Protein AF-A0A836XBL6-F1 (afdb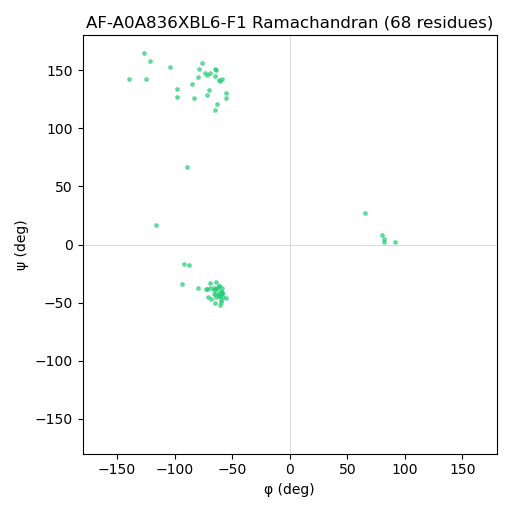_monomer)

pLDDT: mean 91.76, std 7.23, range [50.97, 98.31]

Solvent-accessible surface area (backbone atoms only — not comparable to full-atom values): 4590 Å² total; per-residue (Å²): 139,69,88,59,51,67,58,51,44,34,57,48,16,69,71,73,71,47,86,34,66,82,35,69,60,52,53,50,42,51,51,50,51,58,50,41,54,51,52,20,66,75,69,75,48,91,64,86,82,85,73,80,67,83,82,59,75,77,82,75,81,87,62,57,90,96,59,77,85,132

Radius of gyration: 16.09 Å; Cα contacts (8 Å, |Δi|>4): 45; chains: 1; bounding box: 32×23×42 Å

Nearest PDB structures (foldseek):
  3ukg-assembly1_A  T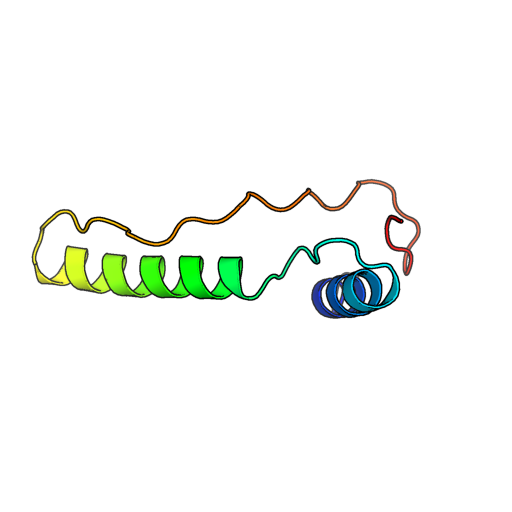M=2.986E-01  e=9.566E+00  Saccharomyces cerevisiae S288C

Sequence (70 aa):
MGRGIGVADMAHGLRSGRPHRASGELAYHVVELMHSFHEASETGSHVMIESQVQRPAALPMGLRAGTLDE

Structure (mmCIF, N/CA/C/O backbone):
data_AF-A0A836XBL6-F1
#
_entry.id   AF-A0A836XBL6-F1
#
loop_
_atom_site.group_PDB
_atom_site.id
_atom_site.type_symbol
_atom_site.label_atom_id
_atom_site.label_alt_id
_atom_site.label_comp_id
_atom_site.label_asym_id
_atom_site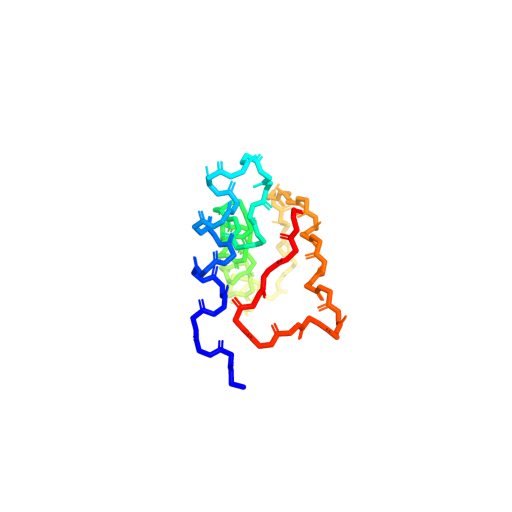.label_entity_id
_atom_site.label_seq_id
_atom_site.pdbx_PDB_ins_code
_atom_site.Cartn_x
_atom_site.Cartn_y
_atom_site.Cartn_z
_atom_site.occupancy
_atom_site.B_iso_or_equiv
_atom_site.auth_seq_id
_atom_site.auth_comp_id
_atom_site.auth_asym_id
_atom_site.auth_atom_id
_atom_site.pdbx_PDB_model_num
ATOM 1 N N . MET A 1 1 ? 13.683 -15.141 -8.687 1.00 50.97 1 MET A N 1
ATOM 2 C CA . MET A 1 1 ? 14.321 -14.207 -7.733 1.00 50.97 1 MET A CA 1
ATOM 3 C C . MET A 1 1 ? 13.644 -12.848 -7.872 1.00 50.97 1 MET A C 1
ATOM 5 O O . MET A 1 1 ? 13.757 -12.258 -8.934 1.00 50.97 1 MET A O 1
ATOM 9 N N . GLY A 1 2 ? 12.877 -12.407 -6.867 1.00 69.69 2 GLY A N 1
ATOM 10 C CA . GLY A 1 2 ? 12.040 -11.191 -6.918 1.00 69.69 2 GLY A CA 1
ATOM 11 C C . GLY A 1 2 ? 12.448 -10.090 -5.932 1.00 69.69 2 GLY A C 1
ATOM 12 O O . GLY A 1 2 ? 11.655 -9.202 -5.630 1.00 69.69 2 GLY A O 1
ATOM 13 N N . ARG A 1 3 ? 13.668 -10.149 -5.381 1.00 79.75 3 ARG A N 1
ATOM 14 C CA . ARG A 1 3 ? 14.159 -9.119 -4.455 1.00 79.75 3 ARG A CA 1
ATOM 15 C C . ARG A 1 3 ? 14.293 -7.793 -5.207 1.00 79.75 3 ARG A C 1
ATOM 17 O O . ARG A 1 3 ? 15.082 -7.700 -6.136 1.00 79.75 3 ARG A O 1
ATOM 24 N N . GLY A 1 4 ? 13.508 -6.795 -4.806 1.00 87.50 4 GLY A N 1
ATOM 25 C CA . GLY A 1 4 ? 13.549 -5.448 -5.383 1.00 87.50 4 GLY A CA 1
ATOM 26 C C . GLY A 1 4 ? 12.591 -5.189 -6.549 1.00 87.50 4 GLY A C 1
ATOM 27 O O . GLY A 1 4 ? 12.578 -4.070 -7.051 1.00 87.50 4 GLY A O 1
ATOM 28 N N . ILE A 1 5 ? 11.749 -6.154 -6.952 1.00 88.88 5 ILE A N 1
ATOM 29 C CA . ILE A 1 5 ? 10.815 -5.953 -8.077 1.00 88.88 5 ILE A CA 1
ATOM 30 C C . ILE A 1 5 ? 9.847 -4.783 -7.842 1.00 88.88 5 ILE A C 1
ATOM 32 O O . ILE A 1 5 ? 9.589 -4.021 -8.763 1.00 88.88 5 ILE A O 1
ATOM 36 N N . GLY A 1 6 ? 9.378 -4.581 -6.605 1.00 89.25 6 GLY A N 1
ATOM 37 C CA . GLY A 1 6 ? 8.497 -3.454 -6.273 1.00 89.25 6 GLY A CA 1
ATOM 38 C C . GLY A 1 6 ? 9.180 -2.092 -6.418 1.00 89.25 6 GLY A C 1
ATOM 39 O O . GLY A 1 6 ? 8.575 -1.148 -6.911 1.00 89.25 6 GLY A O 1
ATOM 40 N N . VAL A 1 7 ? 10.464 -2.000 -6.057 1.00 91.31 7 VAL A N 1
ATOM 41 C CA . VAL A 1 7 ? 11.248 -0.764 -6.221 1.00 91.31 7 VAL A CA 1
ATOM 42 C C . VAL A 1 7 ? 11.553 -0.517 -7.700 1.00 91.31 7 VAL A C 1
ATOM 44 O O . VAL A 1 7 ? 11.477 0.617 -8.163 1.00 91.31 7 VAL A O 1
ATOM 47 N N . ALA A 1 8 ? 11.846 -1.575 -8.461 1.00 91.88 8 ALA A N 1
ATOM 48 C CA . ALA A 1 8 ? 12.049 -1.478 -9.902 1.00 91.88 8 ALA A CA 1
ATOM 49 C C . ALA A 1 8 ? 10.771 -1.029 -10.637 1.00 91.88 8 ALA A C 1
ATOM 51 O O . ALA A 1 8 ? 10.851 -0.127 -11.469 1.00 91.88 8 ALA A O 1
ATOM 52 N N . ASP A 1 9 ? 9.607 -1.604 -10.301 1.00 92.81 9 ASP A N 1
ATOM 53 C CA . ASP A 1 9 ? 8.287 -1.201 -10.820 1.00 92.81 9 ASP A CA 1
ATOM 54 C C . ASP A 1 9 ? 7.997 0.270 -10.516 1.00 92.81 9 ASP A C 1
ATOM 56 O O . ASP A 1 9 ? 7.613 1.017 -11.411 1.00 92.81 9 ASP A O 1
ATOM 60 N N . MET A 1 10 ? 8.274 0.705 -9.284 1.00 92.56 10 MET A N 1
ATOM 61 C CA . MET A 1 10 ? 8.121 2.099 -8.877 1.00 92.56 10 MET A CA 1
ATOM 62 C C . MET A 1 10 ? 9.012 3.031 -9.698 1.00 92.56 10 MET A C 1
ATOM 64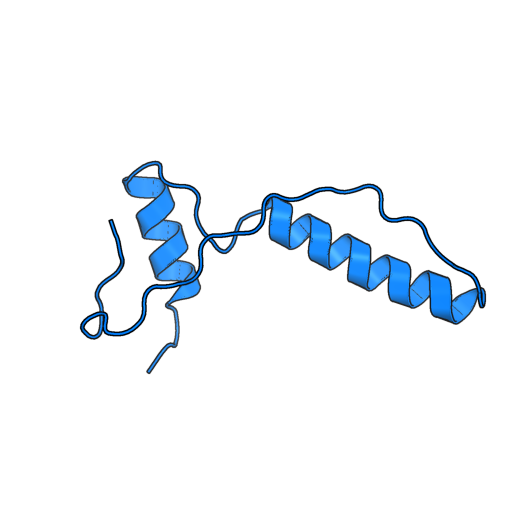 O O . MET A 1 10 ? 8.519 3.978 -10.305 1.00 92.56 10 MET A O 1
ATOM 68 N N . ALA A 1 11 ? 10.311 2.739 -9.787 1.00 93.19 11 ALA A N 1
ATOM 69 C CA . ALA A 1 11 ? 11.241 3.545 -10.572 1.00 93.19 11 ALA A CA 1
ATOM 70 C C . ALA A 1 11 ? 10.868 3.572 -12.062 1.00 93.19 11 ALA A C 1
ATOM 72 O O . ALA A 1 11 ? 11.082 4.582 -12.730 1.00 93.19 11 ALA A O 1
ATOM 73 N N . HIS A 1 12 ? 10.348 2.470 -12.606 1.00 92.69 12 HIS A N 1
ATOM 74 C CA . HIS A 1 12 ? 9.899 2.408 -13.992 1.00 92.69 12 HIS A CA 1
ATOM 75 C C . HIS A 1 12 ? 8.619 3.217 -14.222 1.00 92.69 12 HIS A C 1
ATOM 77 O O . HIS A 1 12 ? 8.587 3.999 -15.169 1.00 92.69 12 HIS A O 1
ATOM 83 N N . GLY A 1 13 ? 7.624 3.102 -13.337 1.00 92.38 13 GLY A N 1
ATOM 84 C CA . GLY A 1 13 ? 6.397 3.899 -13.378 1.00 92.38 13 GLY A CA 1
ATOM 85 C C . GLY A 1 13 ? 6.670 5.398 -13.299 1.00 92.38 13 GLY A C 1
ATOM 86 O O . GLY A 1 13 ? 6.149 6.167 -14.099 1.00 92.38 13 GLY A O 1
ATOM 87 N N . LEU A 1 14 ? 7.598 5.811 -12.431 1.00 91.62 14 LEU A N 1
ATOM 88 C CA . LEU A 1 14 ? 8.026 7.209 -12.336 1.00 91.62 14 LEU A CA 1
ATOM 89 C C . LEU A 1 14 ? 8.658 7.734 -13.636 1.00 91.62 14 LEU A C 1
ATOM 91 O O . LEU A 1 14 ? 8.467 8.898 -13.973 1.00 91.62 14 LEU A O 1
ATOM 95 N N . ARG A 1 15 ? 9.408 6.901 -14.374 1.00 93.12 15 ARG A N 1
ATOM 96 C CA . ARG A 1 15 ? 10.036 7.312 -15.644 1.00 93.12 15 ARG A CA 1
A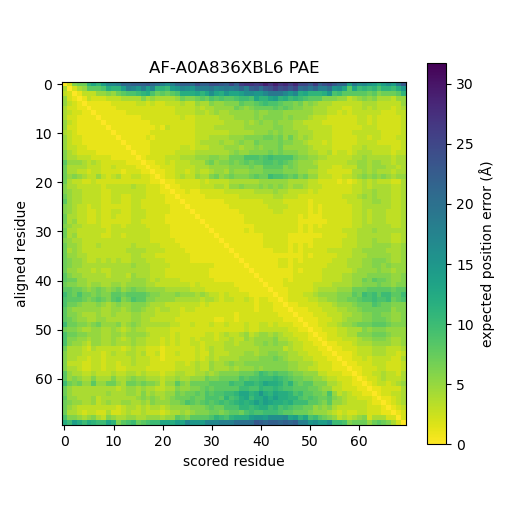TOM 97 C C . ARG A 1 15 ? 9.071 7.315 -16.829 1.00 93.12 15 ARG A C 1
ATOM 99 O O . ARG A 1 15 ? 9.217 8.158 -17.703 1.00 93.12 15 ARG A O 1
ATOM 106 N N . SER A 1 16 ? 8.154 6.352 -16.891 1.00 92.00 16 SER A N 1
ATOM 107 C CA . SER A 1 16 ? 7.195 6.185 -17.998 1.00 92.00 16 SER A CA 1
ATOM 108 C C . SER A 1 16 ? 5.912 6.997 -17.812 1.00 92.00 16 SER A C 1
ATOM 110 O O . SER A 1 16 ? 5.177 7.206 -18.771 1.00 92.00 16 SER A O 1
ATOM 112 N N . GLY A 1 17 ? 5.627 7.451 -16.589 1.00 89.88 17 GLY A N 1
ATOM 113 C CA . GLY A 1 17 ? 4.376 8.118 -16.237 1.00 89.88 17 GLY A CA 1
ATOM 114 C C . GLY A 1 17 ? 3.217 7.156 -15.960 1.00 89.88 17 GLY A C 1
ATOM 115 O O . GLY A 1 17 ? 2.117 7.624 -15.664 1.00 89.88 17 GLY A O 1
ATOM 116 N N . ARG A 1 18 ? 3.423 5.829 -16.018 1.00 90.44 18 ARG A N 1
ATOM 117 C CA . ARG A 1 18 ? 2.383 4.876 -15.606 1.00 90.44 18 ARG A CA 1
ATOM 118 C C . ARG A 1 18 ? 2.235 4.852 -14.079 1.00 90.44 18 ARG A C 1
ATOM 120 O O . ARG A 1 18 ? 3.240 4.952 -13.368 1.00 90.44 18 ARG A O 1
ATOM 127 N N . PRO A 1 19 ? 1.022 4.622 -13.545 1.00 88.75 19 PRO A N 1
ATOM 128 C CA . PRO A 1 19 ? 0.844 4.365 -12.123 1.00 88.75 19 PRO A CA 1
ATOM 129 C C . PRO A 1 19 ? 1.721 3.191 -11.670 1.00 88.75 19 PRO A C 1
ATOM 131 O O . PRO A 1 19 ? 1.687 2.099 -12.249 1.00 88.75 19 PRO A O 1
ATOM 134 N N . HIS A 1 20 ? 2.532 3.410 -10.639 1.00 90.25 20 HIS A N 1
ATOM 135 C CA . HIS A 1 20 ? 3.299 2.334 -10.023 1.00 90.25 20 HIS A CA 1
ATOM 136 C C . HIS A 1 20 ? 2.412 1.522 -9.079 1.00 90.25 20 HIS A C 1
ATOM 138 O O . HIS A 1 20 ? 1.543 2.061 -8.394 1.00 90.25 20 HIS A O 1
ATOM 144 N N . ARG A 1 21 ? 2.641 0.207 -9.020 1.00 92.62 21 ARG A N 1
ATOM 145 C CA . ARG A 1 21 ? 1.765 -0.728 -8.294 1.00 92.62 21 ARG A CA 1
ATOM 146 C C . ARG A 1 21 ? 1.840 -0.549 -6.782 1.00 92.62 21 ARG A C 1
ATOM 148 O O . ARG A 1 21 ? 0.847 -0.725 -6.085 1.00 92.62 21 ARG A O 1
ATOM 155 N N . ALA A 1 22 ? 3.017 -0.182 -6.282 1.00 90.69 22 ALA A N 1
ATOM 156 C CA . ALA A 1 22 ? 3.243 0.181 -4.889 1.00 90.69 22 ALA A CA 1
ATOM 157 C C . ALA A 1 22 ? 3.018 1.691 -4.700 1.00 90.69 22 ALA A C 1
ATOM 159 O O . ALA A 1 22 ? 3.977 2.440 -4.518 1.00 90.69 22 ALA A O 1
ATOM 160 N N . SER A 1 23 ? 1.779 2.161 -4.866 1.00 91.56 23 SER A N 1
ATOM 161 C CA . SER A 1 23 ? 1.439 3.584 -4.733 1.00 91.56 23 SER A CA 1
ATOM 162 C C . SER A 1 23 ? 1.371 4.045 -3.276 1.00 91.56 23 SER A C 1
ATOM 164 O O . SER A 1 2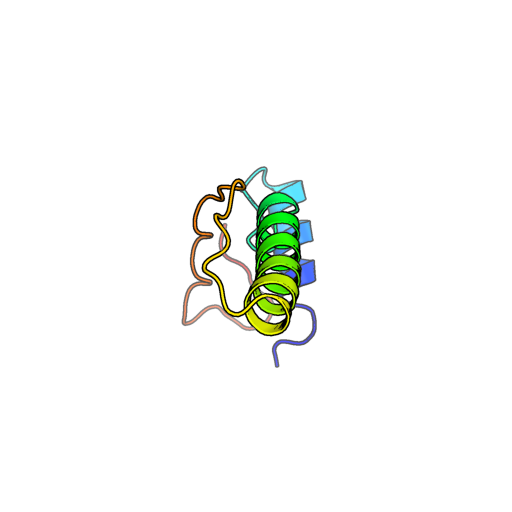3 ? 1.139 3.250 -2.364 1.00 91.56 23 SER A O 1
ATOM 166 N N . GLY A 1 24 ? 1.564 5.350 -3.056 1.00 91.06 24 GLY A N 1
ATOM 167 C CA . GLY A 1 24 ? 1.392 5.959 -1.734 1.00 91.06 24 GLY A CA 1
ATOM 168 C C . GLY A 1 24 ? -0.052 5.859 -1.233 1.00 91.06 24 GLY A C 1
ATOM 169 O O . GLY A 1 24 ? -0.266 5.568 -0.063 1.00 91.06 24 GLY A O 1
ATOM 170 N N . GLU A 1 25 ? -1.035 6.005 -2.127 1.00 93.62 25 GLU A N 1
ATOM 171 C CA . GLU A 1 25 ? -2.462 5.840 -1.809 1.00 93.62 25 GLU A CA 1
ATOM 172 C C . GLU A 1 25 ? -2.777 4.420 -1.321 1.00 93.62 25 GLU A C 1
ATOM 174 O O . GLU A 1 25 ? -3.490 4.248 -0.336 1.00 93.62 25 GLU A O 1
ATOM 179 N N . LEU A 1 26 ? -2.191 3.394 -1.952 1.00 94.75 26 LEU A N 1
ATOM 180 C CA . LEU A 1 26 ? -2.339 2.010 -1.497 1.00 94.75 26 LEU A CA 1
ATOM 181 C C . LEU A 1 26 ? -1.685 1.791 -0.135 1.00 94.75 26 LEU A C 1
ATOM 183 O O . LEU A 1 26 ? -2.261 1.120 0.717 1.00 94.75 2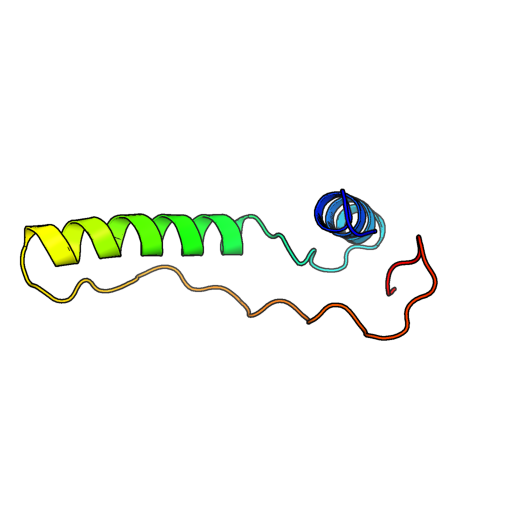6 LEU A O 1
ATOM 187 N N . ALA A 1 27 ? -0.493 2.352 0.076 1.00 94.12 27 ALA A N 1
ATOM 188 C CA . ALA A 1 27 ? 0.185 2.265 1.364 1.00 94.12 27 ALA A CA 1
ATOM 189 C C . ALA A 1 27 ? -0.647 2.921 2.475 1.00 94.12 27 ALA A C 1
ATOM 191 O O . ALA A 1 27 ? -0.824 2.323 3.533 1.00 94.12 27 ALA A O 1
ATOM 192 N N . TYR A 1 28 ? -1.204 4.105 2.213 1.00 96.12 28 TYR A N 1
ATOM 193 C CA . TYR A 1 28 ? -2.098 4.798 3.135 1.00 96.12 28 TYR A CA 1
ATOM 194 C C . TYR A 1 28 ? -3.345 3.964 3.457 1.00 96.12 28 TYR A C 1
ATOM 196 O O . TYR A 1 28 ? -3.636 3.747 4.630 1.00 96.12 28 TYR A O 1
ATOM 204 N N . HIS A 1 29 ? -4.009 3.412 2.438 1.00 97.12 29 HIS A N 1
ATOM 205 C CA . HIS A 1 29 ? -5.188 2.565 2.626 1.00 97.12 29 HIS A CA 1
ATOM 206 C C . HIS A 1 29 ? -4.895 1.333 3.495 1.00 97.12 29 HIS A C 1
ATOM 208 O O . HIS A 1 29 ? -5.659 0.992 4.393 1.00 97.12 29 HIS A O 1
ATOM 214 N N . VAL A 1 30 ? -3.749 0.677 3.286 1.00 96.50 30 VAL A N 1
ATOM 215 C CA . VAL A 1 30 ? -3.336 -0.468 4.113 1.00 96.50 30 VAL A CA 1
ATOM 216 C C . VAL A 1 30 ? -3.056 -0.054 5.559 1.00 96.50 30 VAL A C 1
ATOM 218 O O . VAL A 1 30 ? -3.408 -0.797 6.473 1.00 96.50 30 VAL A O 1
ATOM 221 N N . VAL A 1 31 ? -2.442 1.109 5.783 1.00 97.38 31 VAL A N 1
ATOM 222 C CA . VAL A 1 31 ? -2.189 1.622 7.138 1.00 97.38 31 VAL A CA 1
ATOM 223 C C . VAL A 1 31 ? -3.498 1.916 7.869 1.00 97.38 31 VAL A C 1
ATOM 225 O O . VAL A 1 31 ? -3.620 1.542 9.034 1.00 97.38 31 VAL A O 1
ATOM 228 N N . GLU A 1 32 ? -4.482 2.518 7.198 1.00 98.00 32 GLU A N 1
ATOM 229 C CA . GLU A 1 32 ? -5.812 2.723 7.781 1.00 98.00 32 GLU A CA 1
ATOM 230 C C . GLU A 1 32 ? -6.447 1.384 8.165 1.00 98.00 32 GLU A C 1
ATOM 232 O O . GLU A 1 32 ? -6.823 1.207 9.318 1.00 98.00 32 GLU A O 1
ATOM 237 N N . LEU A 1 33 ? -6.460 0.400 7.258 1.00 97.69 33 LEU A N 1
ATOM 238 C CA . LEU A 1 33 ? -6.990 -0.936 7.554 1.00 97.69 33 LEU A CA 1
ATOM 239 C C . LEU A 1 33 ? -6.314 -1.572 8.775 1.00 97.69 33 LEU A C 1
ATOM 241 O O . LEU A 1 33 ? -6.993 -2.113 9.647 1.00 97.69 33 LEU A O 1
ATOM 245 N N . MET A 1 34 ? -4.981 -1.502 8.856 1.00 97.88 34 MET A N 1
ATOM 246 C CA . MET A 1 34 ? -4.230 -2.021 10.002 1.00 97.88 34 MET A CA 1
ATOM 247 C C . MET A 1 34 ? -4.650 -1.349 11.312 1.00 97.88 34 MET A C 1
ATOM 249 O O . MET A 1 34 ? -4.800 -2.034 12.324 1.00 97.88 34 MET A O 1
ATOM 253 N N . HIS A 1 35 ? -4.854 -0.032 11.293 1.00 97.69 35 HIS A N 1
ATOM 254 C CA . HIS A 1 35 ? -5.305 0.716 12.459 1.00 97.69 35 HIS A CA 1
ATOM 255 C C . HIS A 1 35 ? -6.747 0.356 12.840 1.00 97.69 35 HIS A C 1
ATOM 257 O O . HIS A 1 35 ? -7.012 0.019 13.992 1.00 97.69 35 HIS A O 1
ATOM 263 N N . SER A 1 36 ? -7.656 0.311 11.867 1.00 97.88 36 SER A N 1
ATOM 264 C CA . SER A 1 36 ? -9.064 -0.027 12.083 1.00 97.88 36 SER A CA 1
ATOM 265 C C . SER A 1 36 ? -9.263 -1.454 12.591 1.00 97.88 36 SER A C 1
ATOM 267 O O . SER A 1 36 ? -10.169 -1.694 13.381 1.00 97.88 36 SER A O 1
ATOM 269 N N . PHE A 1 37 ? -8.418 -2.416 12.198 1.00 98.06 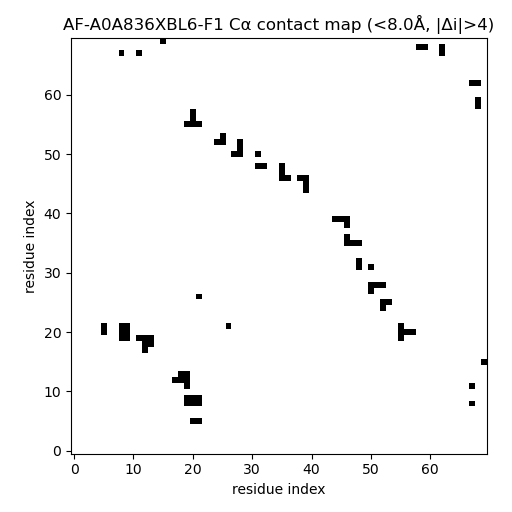37 PHE A N 1
ATOM 270 C CA . PHE A 1 37 ? -8.459 -3.762 12.782 1.00 98.06 37 PHE A CA 1
ATOM 271 C C . PHE A 1 37 ? -8.120 -3.762 14.272 1.00 98.06 37 PHE A C 1
ATOM 273 O O . PHE A 1 37 ? -8.732 -4.510 15.037 1.00 98.06 37 PHE A O 1
ATOM 280 N N . HIS A 1 38 ? -7.158 -2.936 14.685 1.00 97.81 38 HIS A N 1
ATOM 281 C CA . HIS A 1 38 ? -6.808 -2.792 16.091 1.00 97.81 38 HIS A CA 1
ATOM 282 C C . HIS A 1 38 ? -7.977 -2.188 16.877 1.00 97.81 38 HIS A C 1
ATOM 284 O O . HIS A 1 38 ? -8.435 -2.798 17.841 1.00 97.81 38 HIS A O 1
ATOM 290 N N . GLU A 1 39 ? -8.540 -1.080 16.394 1.00 98.00 39 GLU A N 1
ATOM 291 C CA . GLU A 1 39 ? -9.689 -0.409 17.013 1.00 98.00 39 GLU A CA 1
ATOM 292 C C . GLU A 1 39 ? -10.935 -1.311 17.086 1.00 98.00 39 GLU A C 1
ATOM 294 O O . GLU A 1 39 ? -11.588 -1.409 18.129 1.00 98.00 39 GLU A O 1
ATOM 299 N N . ALA A 1 40 ? -11.250 -2.033 16.007 1.00 98.31 40 ALA A N 1
ATOM 300 C CA . ALA A 1 40 ? -12.359 -2.985 15.978 1.00 98.31 40 ALA A CA 1
ATOM 301 C C . ALA A 1 40 ? -12.178 -4.096 17.023 1.00 98.31 40 ALA A C 1
ATOM 303 O O . ALA A 1 40 ? -13.134 -4.488 17.695 1.00 98.31 40 ALA A O 1
ATOM 304 N N . SER A 1 41 ? -10.945 -4.588 17.190 1.00 98.06 41 SER A N 1
ATOM 305 C CA . SER A 1 41 ? -10.626 -5.614 18.183 1.00 98.06 41 SER A CA 1
ATOM 306 C C . SER A 1 41 ? -10.723 -5.097 19.618 1.00 98.06 41 SER A C 1
ATOM 308 O O . SER A 1 41 ? -11.133 -5.857 20.492 1.00 98.06 41 SER A O 1
ATOM 310 N N . GLU A 1 42 ? -10.331 -3.850 19.881 1.00 98.12 42 GLU A N 1
ATOM 311 C CA . GLU A 1 42 ? -10.393 -3.252 21.222 1.00 98.12 42 GLU A CA 1
ATOM 312 C C . GLU A 1 42 ? -11.827 -2.920 21.643 1.00 98.12 42 GLU A C 1
ATOM 314 O O . GLU A 1 42 ? -12.201 -3.108 22.800 1.00 98.12 42 GLU A O 1
ATOM 319 N N . THR A 1 43 ? -12.643 -2.451 20.700 1.00 97.81 43 THR A N 1
ATOM 320 C CA . THR A 1 43 ? -14.020 -2.003 20.960 1.00 97.81 43 THR A CA 1
ATOM 321 C C . THR A 1 43 ? -15.067 -3.103 20.786 1.00 97.81 43 THR A C 1
ATOM 323 O O . THR A 1 43 ? -16.200 -2.948 21.242 1.00 97.81 43 THR A O 1
ATOM 326 N N . GLY A 1 44 ? -14.721 -4.206 20.113 1.00 97.56 44 GLY A N 1
ATOM 327 C CA . GLY A 1 44 ? -15.670 -5.253 19.731 1.00 97.56 44 GLY A CA 1
ATOM 328 C C . GLY A 1 44 ? -16.721 -4.772 18.725 1.00 97.56 44 GLY A C 1
ATOM 329 O O . GLY A 1 44 ? -17.838 -5.290 18.711 1.00 97.56 44 GLY A O 1
ATOM 330 N N . SER A 1 45 ? -16.392 -3.761 17.916 1.00 96.94 45 SER A N 1
ATOM 331 C CA . SER A 1 45 ? -17.321 -3.095 16.999 1.00 96.94 45 SER A CA 1
ATOM 332 C C . SER A 1 45 ? -16.799 -3.051 15.561 1.00 96.94 45 SER A C 1
ATOM 334 O O . SER A 1 45 ? -15.627 -3.314 15.292 1.00 96.94 45 SER A O 1
ATOM 336 N N . HIS A 1 46 ? -17.686 -2.748 14.611 1.00 97.06 46 HIS A N 1
ATOM 337 C CA . HIS A 1 46 ? -17.298 -2.542 13.218 1.00 97.06 46 HIS A CA 1
ATOM 338 C C . HIS A 1 46 ? -16.793 -1.111 13.014 1.00 97.06 46 HIS A C 1
ATOM 340 O O . HIS A 1 46 ? -17.519 -0.160 13.295 1.00 97.06 46 HIS A O 1
ATOM 346 N N . VAL A 1 47 ? -15.586 -0.975 12.461 1.00 97.62 47 VAL A N 1
ATOM 347 C CA . VAL A 1 47 ? -14.988 0.314 12.081 1.00 97.62 47 VAL A CA 1
ATOM 348 C C . VAL A 1 47 ? -15.193 0.545 10.584 1.00 97.62 47 VAL A C 1
ATOM 350 O O . VAL A 1 47 ? -14.996 -0.366 9.775 1.00 97.62 47 VAL A O 1
ATOM 353 N N . MET A 1 48 ? -15.625 1.752 10.217 1.00 96.88 48 MET A N 1
ATOM 354 C CA . MET A 1 48 ? -15.786 2.158 8.821 1.00 96.88 48 MET A CA 1
ATOM 355 C C . MET A 1 48 ? -14.461 2.669 8.266 1.00 96.88 48 MET A C 1
ATOM 357 O O . MET A 1 48 ? -13.758 3.408 8.943 1.00 96.88 48 MET A O 1
ATOM 361 N N . ILE A 1 49 ? -14.147 2.283 7.032 1.00 97.56 49 ILE A N 1
ATOM 362 C CA . ILE A 1 49 ? -12.930 2.704 6.333 1.00 97.56 49 ILE A CA 1
ATOM 363 C C . ILE A 1 49 ? -13.285 3.870 5.418 1.00 97.56 49 ILE A C 1
ATOM 365 O O . ILE A 1 49 ? -14.212 3.758 4.610 1.00 97.56 49 ILE A O 1
ATOM 369 N N . GLU A 1 50 ? -12.561 4.976 5.539 1.00 95.25 50 GLU A N 1
ATOM 370 C CA . GLU A 1 50 ? -12.814 6.190 4.765 1.00 95.25 50 GLU A CA 1
ATOM 371 C C . GLU A 1 50 ? -11.967 6.250 3.496 1.00 95.25 50 GLU A C 1
ATOM 373 O O . GLU A 1 50 ? -12.434 6.755 2.467 1.00 95.25 50 GLU A O 1
ATOM 378 N N . SER A 1 51 ? -10.734 5.732 3.525 1.00 96.38 51 SER A N 1
ATOM 379 C CA . SER A 1 51 ? -9.884 5.796 2.342 1.00 96.38 51 SER A CA 1
ATOM 380 C C . SER A 1 51 ? -10.356 4.853 1.241 1.00 96.38 51 SER A C 1
ATOM 382 O O . SER A 1 51 ? -10.843 3.741 1.458 1.00 96.38 51 SER A O 1
ATOM 384 N N . GLN A 1 52 ? -10.163 5.314 0.010 1.00 94.31 52 GLN A N 1
ATOM 385 C CA . GLN A 1 52 ? -10.437 4.562 -1.204 1.00 94.31 52 GLN A CA 1
ATOM 386 C C . GLN A 1 52 ? -9.176 4.533 -2.054 1.00 94.31 52 GLN A C 1
ATOM 388 O O . GLN A 1 52 ? -8.446 5.519 -2.139 1.00 94.31 52 GLN A O 1
ATOM 393 N N . VAL A 1 53 ? -8.930 3.405 -2.714 1.00 94.44 53 VAL A N 1
ATOM 394 C CA . VAL A 1 53 ? -7.778 3.247 -3.597 1.00 94.44 53 VAL A CA 1
ATOM 395 C C . VAL A 1 53 ? -8.167 2.470 -4.845 1.00 94.44 53 VAL A C 1
ATOM 397 O O . VAL A 1 53 ? -8.946 1.516 -4.798 1.00 94.44 53 VAL A O 1
ATOM 400 N N . GLN A 1 54 ? -7.606 2.870 -5.984 1.00 92.31 54 GLN A N 1
ATOM 401 C CA . GLN A 1 54 ? -7.735 2.099 -7.213 1.00 92.31 54 GLN A CA 1
ATOM 402 C C . GLN A 1 54 ? -6.928 0.810 -7.104 1.00 92.31 54 GLN A C 1
ATOM 404 O O . GLN A 1 54 ? -5.759 0.813 -6.716 1.00 92.31 54 GLN A O 1
ATOM 409 N N . ARG A 1 55 ? -7.545 -0.311 -7.481 1.00 91.94 55 ARG A N 1
ATOM 410 C CA . ARG A 1 55 ? -6.861 -1.603 -7.486 1.00 91.94 55 ARG A CA 1
ATOM 411 C C . ARG A 1 55 ? -5.694 -1.563 -8.488 1.00 91.94 55 ARG A C 1
ATOM 413 O O . ARG A 1 55 ? -5.951 -1.382 -9.679 1.00 91.94 55 ARG A O 1
ATOM 420 N N . PRO A 1 56 ? -4.439 -1.792 -8.059 1.00 92.00 56 PRO A N 1
ATOM 421 C CA . PRO A 1 56 ? -3.311 -1.808 -8.980 1.00 92.00 56 PRO A CA 1
ATOM 422 C C . PRO A 1 56 ? -3.414 -2.943 -9.999 1.00 92.00 56 PRO A C 1
ATOM 424 O O . PRO A 1 56 ? -3.927 -4.027 -9.699 1.00 92.00 56 PRO A O 1
ATOM 427 N N . ALA A 1 57 ? -2.852 -2.723 -11.188 1.00 91.88 57 ALA A N 1
ATOM 428 C CA . ALA A 1 57 ? -2.699 -3.776 -12.183 1.00 91.88 57 ALA A CA 1
ATOM 429 C C . ALA A 1 57 ? -1.826 -4.916 -11.636 1.00 91.88 57 ALA A C 1
ATOM 431 O O . ALA A 1 57 ? -0.805 -4.682 -10.985 1.00 91.88 57 ALA A O 1
ATOM 432 N N . ALA A 1 58 ? -2.183 -6.164 -11.937 1.00 91.38 58 ALA A N 1
ATOM 433 C CA . ALA A 1 58 ? -1.330 -7.304 -11.613 1.00 91.38 58 ALA A CA 1
ATOM 434 C C . ALA A 1 58 ? -0.017 -7.235 -12.410 1.00 91.38 58 ALA A C 1
ATOM 436 O O . ALA A 1 58 ? 0.017 -6.686 -13.513 1.00 91.38 58 ALA A O 1
ATOM 437 N N . LEU A 1 59 ? 1.068 -7.785 -11.859 1.00 89.44 59 LEU A N 1
ATOM 438 C CA . LEU A 1 59 ? 2.309 -7.948 -12.615 1.00 89.44 59 LEU A CA 1
ATOM 439 C C . LEU A 1 59 ? 2.116 -9.073 -13.653 1.00 89.44 59 LEU A C 1
ATOM 441 O O . LEU A 1 59 ? 1.682 -10.162 -13.259 1.00 89.44 59 LEU A O 1
ATOM 445 N N . PRO A 1 60 ? 2.419 -8.856 -14.948 1.00 89.88 60 PRO A N 1
ATOM 446 C CA . PRO A 1 60 ? 2.229 -9.881 -15.968 1.00 89.88 60 PRO A CA 1
ATOM 447 C C . PRO A 1 60 ? 3.063 -11.136 -15.712 1.00 89.88 60 PRO A C 1
ATOM 449 O O . PRO A 1 60 ? 4.224 -11.079 -15.300 1.00 89.88 60 PRO A O 1
ATOM 452 N N . MET A 1 61 ? 2.468 -12.293 -15.990 1.00 89.94 61 MET A N 1
ATOM 453 C CA . MET A 1 61 ? 3.175 -13.569 -15.933 1.00 89.94 61 MET A CA 1
ATOM 454 C C . MET A 1 61 ? 4.029 -13.768 -17.190 1.00 89.94 61 MET A C 1
ATOM 456 O O . MET A 1 61 ? 3.687 -13.286 -18.266 1.00 89.94 61 MET A O 1
ATOM 460 N N . GLY A 1 62 ? 5.131 -14.512 -17.067 1.00 88.62 62 GLY A N 1
ATOM 461 C CA . GLY A 1 62 ? 5.980 -14.863 -18.213 1.00 88.62 62 GLY A CA 1
ATOM 462 C C . GLY A 1 62 ? 6.960 -13.775 -18.665 1.00 88.62 62 GLY A C 1
ATOM 463 O O . GLY A 1 62 ? 7.618 -13.947 -19.690 1.00 88.62 62 GLY A O 1
ATOM 464 N N . LEU A 1 63 ? 7.104 -12.683 -17.906 1.00 86.69 63 LEU A N 1
ATOM 465 C CA . LEU A 1 63 ? 8.157 -11.695 -18.143 1.00 86.69 63 LEU A CA 1
ATOM 466 C C . LEU A 1 63 ? 9.544 -12.342 -18.049 1.00 86.69 63 LEU A C 1
ATOM 468 O O . LEU A 1 63 ? 9.809 -13.193 -17.193 1.00 86.69 63 LEU A O 1
ATOM 472 N N . ARG A 1 64 ? 10.460 -11.905 -18.919 1.00 88.00 64 ARG A N 1
ATOM 473 C CA . ARG A 1 64 ? 11.869 -12.302 -18.827 1.00 88.00 64 ARG A CA 1
ATOM 474 C C . ARG A 1 64 ? 12.459 -11.751 -17.529 1.00 88.00 64 ARG A C 1
ATOM 476 O O . ARG A 1 64 ? 12.109 -10.654 -17.091 1.00 88.00 64 ARG A O 1
ATOM 483 N N . ALA A 1 65 ? 13.374 -12.492 -16.910 1.00 84.69 65 ALA A N 1
ATOM 484 C CA . ALA A 1 65 ? 14.018 -12.042 -15.680 1.00 84.69 65 ALA A CA 1
ATOM 485 C C . ALA A 1 65 ? 14.675 -10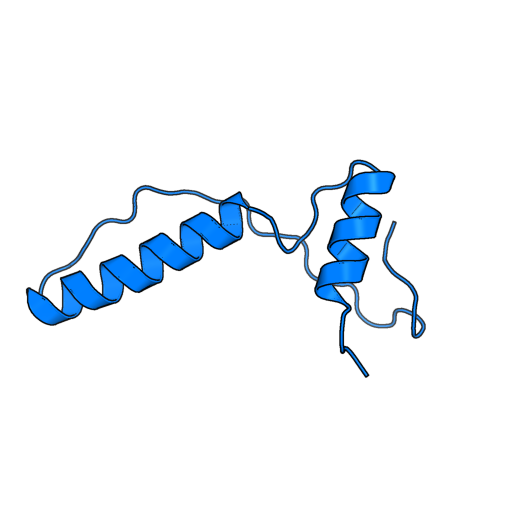.661 -15.876 1.00 84.69 65 ALA A C 1
ATOM 487 O O . ALA A 1 65 ? 15.403 -10.452 -16.844 1.00 84.69 65 ALA A O 1
ATOM 488 N N . GLY A 1 66 ? 14.401 -9.727 -14.961 1.00 84.31 66 GLY A N 1
ATOM 489 C CA . GLY A 1 66 ? 14.919 -8.356 -15.024 1.00 84.31 66 GLY A CA 1
ATOM 490 C C . GLY A 1 66 ? 14.147 -7.404 -15.944 1.00 84.31 66 GLY A C 1
ATOM 491 O O . GLY A 1 66 ? 14.564 -6.260 -16.091 1.00 84.31 66 GLY A O 1
ATOM 492 N N . THR A 1 67 ? 13.034 -7.841 -16.540 1.00 88.19 67 THR A N 1
ATOM 493 C CA . THR A 1 67 ? 12.162 -6.981 -17.357 1.00 88.19 67 THR A CA 1
ATOM 494 C C . THR A 1 67 ? 10.891 -6.591 -16.608 1.00 88.19 67 THR A C 1
ATOM 496 O O . THR A 1 67 ? 10.445 -7.306 -15.708 1.00 88.19 67 THR A O 1
ATOM 499 N N . LEU A 1 68 ? 10.335 -5.438 -16.977 1.00 89.00 68 LEU A N 1
ATOM 500 C CA . LEU A 1 68 ? 9.044 -4.933 -16.522 1.00 89.00 68 LEU A CA 1
ATOM 501 C C . LEU A 1 68 ? 8.150 -4.727 -17.741 1.00 89.00 68 LEU A C 1
ATOM 503 O O . LEU A 1 68 ? 8.643 -4.612 -18.863 1.00 89.00 68 LEU A O 1
ATOM 507 N N . ASP A 1 69 ? 6.851 -4.726 -17.498 1.00 86.38 69 ASP A N 1
ATOM 508 C CA . ASP A 1 69 ? 5.861 -4.303 -18.473 1.00 86.38 69 ASP A CA 1
ATOM 509 C C . ASP A 1 69 ? 5.940 -2.795 -18.727 1.00 86.38 69 ASP A C 1
ATOM 511 O O . ASP A 1 69 ? 6.298 -2.040 -17.815 1.00 86.38 69 ASP A O 1
ATOM 515 N N . GLU A 1 70 ? 5.625 -2.409 -19.969 1.00 75.06 70 GLU A N 1
ATOM 516 C CA . GLU A 1 70 ? 5.604 -1.011 -20.423 1.00 75.06 70 GLU A CA 1
ATOM 517 C C . GLU A 1 70 ? 4.533 -0.174 -19.711 1.00 75.06 70 GLU A C 1
ATOM 519 O O . GLU A 1 70 ? 3.426 -0.699 -19.444 1.00 75.06 70 GLU A O 1
#

Mean predicted aligned error: 4.29 Å

Foldseek 3Di:
DCVCVLVVQVVVCVVVVNDRQPDPLVVVQVVQVVVQVVVCVVVVHHDDRDRDDDHGDDFDPPDDPPDGDD

Secondary structure (DSSP, 8-state):
--TTHHHHHHHHHHHH-PPPSS-HHHHHHHHHHHHHHHHHHHHTSPPPP----PPPPPPPTTPPTT----